Protein AF-A0A522X2B8-F1 (afdb_monomer_lite)

Structure (mmCIF, N/CA/C/O backbone):
data_AF-A0A522X2B8-F1
#
_entry.id   AF-A0A522X2B8-F1
#
loop_
_atom_site.group_PDB
_atom_site.id
_atom_site.type_symbol
_atom_site.label_atom_id
_atom_site.label_alt_id
_atom_site.label_comp_id
_atom_site.label_asym_id
_atom_site.label_entity_id
_atom_site.label_seq_id
_atom_site.pdbx_PDB_ins_code
_atom_site.Cartn_x
_atom_site.Cartn_y
_atom_site.Cartn_z
_atom_site.occupancy
_atom_site.B_iso_or_equiv
_atom_site.auth_seq_id
_atom_site.auth_comp_id
_atom_site.auth_asym_id
_atom_site.auth_atom_id
_atom_site.pdbx_PDB_model_num
ATOM 1 N N . MET A 1 1 ? -0.389 0.573 -16.080 1.00 59.19 1 MET A N 1
ATOM 2 C CA . MET A 1 1 ? 0.147 1.050 -14.787 1.00 59.19 1 MET A CA 1
ATOM 3 C C . MET A 1 1 ? -0.988 1.796 -14.112 1.00 59.19 1 MET A C 1
ATOM 5 O O . MET A 1 1 ? -1.575 2.628 -14.784 1.00 59.19 1 MET A 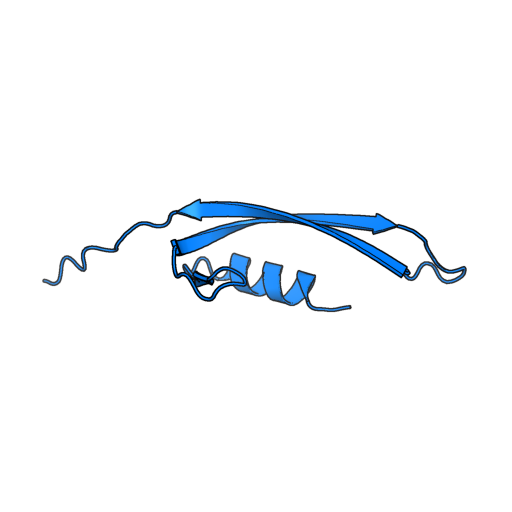O 1
ATOM 9 N N . GLY A 1 2 ? -1.404 1.429 -12.903 1.00 82.00 2 GLY A N 1
ATOM 10 C CA . GLY A 1 2 ? -2.552 2.102 -12.273 1.00 82.00 2 GLY A CA 1
ATOM 11 C C . GLY A 1 2 ? -3.092 1.421 -11.022 1.00 82.00 2 GLY A C 1
ATOM 12 O O . GLY A 1 2 ? -3.774 2.057 -10.230 1.00 82.00 2 GLY A O 1
ATOM 13 N N . GLN A 1 3 ? -2.743 0.151 -10.793 1.00 88.12 3 GLN A N 1
ATOM 14 C CA . GLN A 1 3 ? -3.160 -0.538 -9.572 1.00 88.12 3 GLN A CA 1
ATOM 15 C C . GLN A 1 3 ? -2.564 0.115 -8.316 1.00 88.12 3 GLN A C 1
ATOM 17 O O . GLN A 1 3 ? -3.289 0.364 -7.360 1.00 88.12 3 GLN A O 1
ATOM 22 N N . LEU A 1 4 ? -1.266 0.445 -8.320 1.00 89.69 4 LEU A N 1
ATOM 23 C CA . LEU A 1 4 ? -0.629 1.112 -7.179 1.00 89.69 4 LEU A CA 1
ATOM 24 C C . LEU A 1 4 ? -1.155 2.532 -6.960 1.00 89.69 4 LEU A C 1
ATOM 26 O O . LEU A 1 4 ? -1.326 2.944 -5.814 1.00 89.69 4 LEU A O 1
ATOM 30 N N . ASP A 1 5 ? -1.480 3.252 -8.032 1.00 90.12 5 ASP A N 1
ATOM 31 C CA . ASP A 1 5 ? -2.100 4.575 -7.934 1.00 90.12 5 ASP A CA 1
ATOM 32 C C . ASP A 1 5 ? -3.506 4.484 -7.337 1.00 90.12 5 ASP A C 1
ATOM 34 O O . ASP A 1 5 ? -3.845 5.261 -6.447 1.00 90.12 5 ASP A O 1
ATOM 38 N N . ALA A 1 6 ? -4.299 3.487 -7.742 1.00 91.31 6 ALA A N 1
ATOM 39 C CA . ALA A 1 6 ? -5.606 3.219 -7.147 1.00 91.31 6 ALA A CA 1
ATOM 40 C C . ALA A 1 6 ? -5.489 2.864 -5.656 1.00 91.31 6 ALA A C 1
ATOM 42 O O . ALA A 1 6 ? -6.260 3.361 -4.838 1.00 91.31 6 ALA A O 1
ATOM 43 N N . MET A 1 7 ? -4.485 2.068 -5.278 1.00 90.62 7 MET A N 1
ATOM 44 C CA . MET A 1 7 ? -4.229 1.731 -3.875 1.00 90.62 7 MET A CA 1
ATOM 45 C C . MET A 1 7 ? -3.833 2.958 -3.048 1.00 90.62 7 MET A C 1
ATOM 47 O O . MET A 1 7 ? -4.328 3.126 -1.935 1.00 90.62 7 MET A O 1
ATOM 51 N N . ARG A 1 8 ? -2.986 3.846 -3.586 1.00 90.12 8 ARG A N 1
ATOM 52 C CA . ARG A 1 8 ? -2.646 5.122 -2.933 1.00 90.12 8 ARG A CA 1
ATOM 53 C C . ARG A 1 8 ? -3.859 6.043 -2.831 1.00 90.12 8 ARG A C 1
ATOM 55 O O . ARG A 1 8 ? -4.037 6.686 -1.801 1.00 90.12 8 ARG A O 1
ATOM 62 N N . ALA A 1 9 ? -4.693 6.092 -3.867 1.00 91.44 9 ALA A N 1
ATOM 63 C CA . ALA A 1 9 ? -5.918 6.880 -3.863 1.00 91.44 9 ALA A CA 1
ATOM 64 C C . ALA A 1 9 ? -6.893 6.394 -2.783 1.00 91.44 9 ALA A C 1
ATOM 66 O O . ALA A 1 9 ? -7.469 7.222 -2.084 1.00 91.44 9 ALA A O 1
ATOM 67 N N . GLU A 1 10 ? -7.039 5.077 -2.596 1.00 90.12 10 GLU A N 1
ATOM 68 C CA . GLU A 1 10 ? -7.860 4.541 -1.506 1.00 90.12 10 GLU A CA 1
ATOM 69 C C . GLU A 1 10 ? -7.257 4.782 -0.125 1.00 90.12 10 GLU A C 1
ATOM 71 O O . GLU A 1 10 ? -7.971 5.213 0.780 1.00 90.12 10 GLU A O 1
ATOM 76 N N . ALA A 1 11 ? -5.942 4.604 0.033 1.00 87.44 11 ALA A N 1
ATOM 77 C CA . ALA A 1 11 ? -5.250 4.946 1.275 1.00 87.44 11 ALA A CA 1
ATOM 78 C C . ALA A 1 11 ? -5.473 6.423 1.656 1.00 87.44 11 ALA A C 1
ATOM 80 O O . ALA A 1 11 ? -5.758 6.742 2.810 1.00 87.44 11 ALA A O 1
ATOM 81 N N . GLY A 1 12 ? -5.435 7.324 0.667 1.00 86.81 12 GLY A N 1
ATOM 82 C CA . GLY A 1 12 ? -5.665 8.757 0.847 1.00 86.81 12 GLY A CA 1
ATOM 83 C C . GLY A 1 12 ? -7.073 9.133 1.319 1.00 86.81 12 GLY A C 1
ATOM 84 O O . GLY A 1 12 ? -7.258 10.238 1.824 1.00 86.81 12 GLY A O 1
ATOM 85 N N . LYS A 1 13 ? -8.065 8.237 1.213 1.00 88.75 13 LYS A N 1
ATOM 86 C CA . LYS A 1 13 ? -9.413 8.484 1.756 1.00 88.75 13 LYS A CA 1
ATOM 87 C C . LYS A 1 13 ? -9.485 8.306 3.271 1.00 88.75 13 LYS A C 1
ATOM 89 O O . LYS A 1 13 ? -10.484 8.710 3.859 1.00 88.75 13 LYS A O 1
ATOM 94 N N . GLY A 1 14 ? -8.483 7.669 3.888 1.00 82.19 14 GLY A N 1
ATOM 95 C CA . GLY A 1 14 ? -8.458 7.394 5.327 1.00 82.19 14 GLY A CA 1
ATOM 96 C C . GLY A 1 14 ? -9.583 6.471 5.805 1.00 82.19 14 GLY A C 1
ATOM 97 O O . GLY A 1 14 ? -9.894 6.455 6.992 1.00 82.19 14 GLY A O 1
ATOM 98 N N . LYS A 1 15 ? -10.224 5.731 4.891 1.00 87.25 15 LYS A N 1
ATOM 99 C CA . LYS A 1 15 ? -11.324 4.817 5.213 1.00 87.25 15 LYS A CA 1
ATOM 100 C C . LYS A 1 15 ? -10.794 3.395 5.389 1.00 87.25 15 LYS A C 1
ATOM 102 O O . LYS A 1 15 ? -10.023 2.944 4.538 1.00 87.25 15 LYS A O 1
ATOM 107 N N . PRO A 1 16 ? -11.228 2.669 6.431 1.00 91.69 16 PRO A N 1
ATOM 108 C CA . PRO A 1 16 ? -10.870 1.269 6.578 1.00 91.69 16 PRO A CA 1
ATOM 109 C C . PRO A 1 16 ? -11.480 0.412 5.462 1.00 91.69 16 PRO A C 1
ATOM 111 O O . PRO A 1 16 ? -12.626 0.611 5.055 1.00 91.69 16 PRO A O 1
ATOM 114 N N . LEU A 1 17 ? -10.716 -0.578 5.005 1.00 92.50 17 LEU A N 1
ATOM 115 C CA . LEU A 1 17 ? -11.109 -1.578 4.013 1.00 92.50 17 LEU A CA 1
ATOM 116 C C . LEU A 1 17 ? -11.138 -2.968 4.655 1.00 92.50 17 LEU A C 1
ATOM 118 O O . LEU A 1 17 ? -10.359 -3.250 5.565 1.00 92.50 17 LEU A O 1
ATOM 122 N N . MET A 1 18 ? -12.007 -3.861 4.175 1.00 93.38 18 MET A N 1
ATOM 123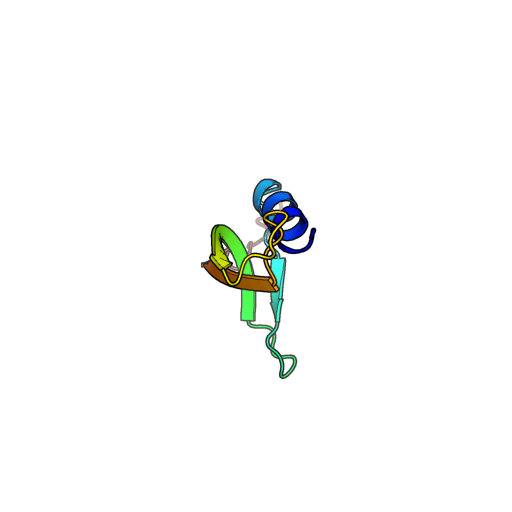 C CA . MET A 1 18 ? -11.973 -5.257 4.621 1.00 93.38 18 MET A CA 1
ATOM 124 C C . MET A 1 18 ? -10.764 -5.976 4.024 1.00 93.38 18 MET A C 1
ATOM 126 O O . MET A 1 18 ? -10.614 -6.037 2.804 1.00 93.38 18 MET A O 1
ATOM 130 N N . LEU A 1 19 ? -9.930 -6.554 4.887 1.00 93.69 19 LEU A N 1
ATOM 131 C CA . LEU A 1 19 ? -8.834 -7.417 4.469 1.00 93.69 19 LEU A CA 1
ATOM 132 C C . LEU A 1 19 ? -9.353 -8.845 4.292 1.00 93.69 19 LEU A C 1
ATOM 134 O O . LEU A 1 19 ? -9.799 -9.477 5.252 1.00 93.69 19 LEU A O 1
ATOM 138 N N . VAL A 1 20 ? -9.276 -9.344 3.060 1.00 94.75 20 VAL A N 1
ATOM 139 C CA . VAL A 1 20 ? -9.659 -10.711 2.692 1.00 94.75 20 VAL A CA 1
ATOM 140 C C . VAL A 1 20 ? -8.453 -11.403 2.070 1.00 94.75 20 VAL A C 1
ATOM 142 O O . VAL A 1 20 ? -7.806 -10.829 1.193 1.00 94.75 20 VAL A O 1
ATOM 145 N N . ASP A 1 21 ? -8.123 -12.609 2.531 1.00 93.06 21 ASP A N 1
ATOM 146 C CA . ASP A 1 21 ? -7.028 -13.387 1.945 1.00 93.06 21 ASP A CA 1
ATOM 147 C C . ASP A 1 21 ? -7.460 -14.194 0.708 1.00 93.06 21 ASP A C 1
ATOM 149 O O . ASP A 1 21 ? -8.636 -14.263 0.348 1.00 93.06 21 ASP A O 1
ATOM 153 N N . GLY A 1 22 ? -6.490 -14.831 0.043 1.00 92.31 22 GLY A N 1
ATOM 154 C CA . GLY A 1 22 ? -6.731 -15.630 -1.164 1.00 92.31 22 GLY A CA 1
ATOM 155 C C . GLY A 1 22 ? -7.563 -16.900 -0.947 1.00 92.31 22 GLY A C 1
ATOM 156 O O . GLY A 1 22 ? -7.949 -17.535 -1.924 1.00 92.31 22 GLY A O 1
ATOM 157 N N . LEU A 1 23 ? -7.845 -17.271 0.306 1.00 96.31 23 LEU A N 1
ATOM 158 C CA . LEU A 1 23 ? -8.725 -18.383 0.673 1.00 96.31 23 LEU A CA 1
ATOM 159 C C . LEU A 1 23 ? -10.140 -17.899 1.033 1.00 96.31 23 LEU A C 1
ATOM 161 O O . LEU A 1 23 ? -11.007 -18.714 1.340 1.00 96.31 23 LEU A O 1
ATOM 165 N N . GLY A 1 24 ? -10.383 -16.585 0.986 1.00 94.38 24 GLY A N 1
ATOM 166 C CA . GLY A 1 24 ? -11.668 -15.970 1.300 1.00 94.38 24 GLY A CA 1
ATOM 167 C C . GLY A 1 24 ? -11.880 -15.678 2.785 1.00 94.38 24 GLY A C 1
ATOM 168 O O . GLY A 1 24 ? -12.990 -15.316 3.175 1.00 94.38 24 GLY A O 1
ATOM 169 N N . ARG A 1 25 ? -10.855 -15.812 3.638 1.00 94.75 25 ARG A N 1
ATOM 170 C CA . ARG A 1 25 ? -10.983 -15.463 5.057 1.00 94.75 25 ARG A CA 1
ATOM 171 C C . ARG A 1 25 ? -10.961 -13.949 5.227 1.00 94.75 25 ARG A C 1
ATOM 173 O O . ARG A 1 25 ? -10.057 -13.277 4.734 1.00 94.75 25 ARG A O 1
ATOM 180 N N . VAL A 1 26 ? -11.923 -13.433 5.989 1.00 94.56 26 VAL A N 1
ATOM 181 C CA . VAL A 1 26 ? -11.988 -12.023 6.384 1.00 94.56 26 VAL A CA 1
ATOM 182 C C . VAL A 1 26 ? -11.218 -11.830 7.688 1.00 94.56 26 VAL A C 1
ATOM 184 O O . VAL A 1 26 ? -11.491 -12.500 8.683 1.00 94.56 26 VAL A O 1
ATOM 187 N N . TRP A 1 27 ? -10.253 -10.914 7.675 1.00 92.38 27 TRP A N 1
ATOM 188 C CA . TRP A 1 27 ? -9.392 -10.596 8.819 1.00 92.38 27 TRP A CA 1
ATOM 189 C C . TRP A 1 27 ? -9.870 -9.371 9.607 1.00 92.38 27 TRP A C 1
ATOM 191 O O . TRP A 1 27 ? -9.411 -9.149 10.722 1.00 92.38 27 TRP A O 1
ATOM 201 N N . GLY A 1 28 ? -10.793 -8.589 9.041 1.00 91.88 28 GLY A N 1
ATOM 202 C CA . GLY A 1 28 ? -11.356 -7.386 9.653 1.00 91.88 28 GLY A CA 1
ATOM 203 C C . GLY A 1 28 ? -11.070 -6.124 8.843 1.00 91.88 28 GLY A C 1
ATOM 204 O O . GLY A 1 28 ? -10.667 -6.186 7.677 1.00 91.88 28 GLY A O 1
ATOM 205 N N . LYS A 1 29 ? -11.310 -4.969 9.465 1.00 93.25 29 LYS A N 1
ATOM 206 C CA . LYS A 1 29 ? -11.102 -3.642 8.877 1.00 93.25 29 LYS A CA 1
ATOM 207 C C . LYS A 1 29 ? -9.658 -3.177 9.077 1.00 93.25 29 LYS A C 1
ATOM 209 O O . LYS A 1 29 ? -9.191 -3.057 10.206 1.00 93.25 29 LYS A O 1
ATOM 214 N N . TYR A 1 30 ? -8.967 -2.874 7.985 1.00 93.56 30 TYR A N 1
ATOM 215 C CA . TYR A 1 30 ? -7.593 -2.379 7.980 1.00 93.56 30 TYR A CA 1
ATOM 216 C C . TYR A 1 30 ? -7.482 -1.074 7.200 1.00 93.56 30 TYR A C 1
ATOM 218 O O . TYR A 1 30 ? -8.134 -0.886 6.173 1.00 93.56 30 TYR A O 1
ATOM 226 N N . CYS A 1 31 ? -6.599 -0.196 7.661 1.00 92.31 31 CYS A N 1
ATOM 227 C CA . CYS A 1 31 ? -6.205 1.005 6.937 1.00 92.31 31 CYS A CA 1
ATOM 228 C C . CYS A 1 31 ? -4.823 0.804 6.312 1.00 92.31 31 CYS A C 1
ATOM 230 O O . CYS A 1 31 ? -3.898 0.327 6.973 1.00 92.31 31 CYS A O 1
ATOM 232 N N . ILE A 1 32 ? -4.676 1.205 5.047 1.00 92.62 32 ILE A N 1
ATOM 233 C CA . ILE A 1 32 ? -3.372 1.276 4.384 1.00 92.62 32 ILE A CA 1
ATOM 234 C C . ILE A 1 32 ? -2.685 2.554 4.860 1.00 92.62 32 ILE A C 1
ATOM 236 O O . ILE A 1 32 ? -3.162 3.651 4.579 1.00 92.62 32 ILE A O 1
ATOM 240 N N . THR A 1 33 ? -1.566 2.424 5.566 1.00 91.56 33 THR A N 1
ATOM 241 C CA . THR A 1 33 ? -0.794 3.579 6.052 1.00 91.56 33 THR A CA 1
ATOM 242 C C . THR A 1 33 ? 0.354 3.928 5.117 1.00 91.56 33 THR A C 1
ATOM 244 O O . THR A 1 33 ? 0.755 5.090 5.033 1.00 91.56 33 THR A O 1
ATOM 247 N N . LYS A 1 34 ? 0.875 2.939 4.382 1.00 91.81 34 LYS A N 1
ATOM 248 C CA . LYS A 1 34 ? 1.974 3.145 3.442 1.00 91.81 34 LYS A CA 1
ATOM 249 C C . LYS A 1 34 ? 1.936 2.160 2.284 1.00 91.81 34 LYS A C 1
ATOM 251 O O . LYS A 1 34 ? 1.630 0.984 2.457 1.00 91.81 34 LYS A O 1
ATOM 256 N N . VAL A 1 35 ? 2.303 2.659 1.104 1.00 92.94 35 VAL A N 1
ATOM 257 C CA . VAL A 1 35 ? 2.500 1.864 -0.112 1.00 92.94 35 VAL A CA 1
ATOM 258 C C . VAL A 1 35 ? 3.948 2.024 -0.552 1.00 92.94 35 VAL A C 1
ATOM 260 O O . VAL A 1 35 ? 4.387 3.125 -0.893 1.00 92.94 35 VAL A O 1
ATOM 263 N N . HIS A 1 36 ? 4.689 0.924 -0.530 1.00 93.94 36 HIS A N 1
ATOM 264 C CA . HIS A 1 36 ? 6.056 0.843 -1.022 1.00 93.94 36 HIS A CA 1
ATOM 265 C C . HIS A 1 36 ? 6.066 0.239 -2.420 1.00 93.94 36 HIS A C 1
ATOM 267 O O . HIS A 1 36 ? 5.380 -0.744 -2.684 1.00 93.94 36 HIS A O 1
ATOM 273 N N . GLU A 1 37 ? 6.878 0.810 -3.300 1.00 93.75 37 GLU A N 1
ATOM 274 C CA . GLU A 1 37 ? 6.988 0.395 -4.692 1.00 93.75 37 GLU A CA 1
ATOM 275 C C . GLU A 1 37 ? 8.453 0.379 -5.113 1.00 93.75 37 GLU A C 1
ATOM 277 O O . GLU A 1 37 ? 9.209 1.312 -4.832 1.00 93.75 37 GLU A O 1
ATOM 282 N N . ARG A 1 38 ? 8.838 -0.677 -5.824 1.00 93.62 38 ARG A N 1
ATOM 283 C CA . ARG A 1 38 ? 10.127 -0.799 -6.483 1.00 93.62 38 ARG A CA 1
ATOM 284 C C . ARG A 1 38 ? 9.922 -1.284 -7.908 1.00 93.62 38 ARG A C 1
ATOM 286 O O . ARG A 1 38 ? 9.515 -2.415 -8.154 1.00 93.62 38 ARG A O 1
ATOM 293 N N . GLN A 1 39 ? 10.282 -0.426 -8.847 1.00 92.62 39 GLN A N 1
ATOM 294 C CA . GLN A 1 39 ? 10.276 -0.740 -10.266 1.00 92.62 39 GLN A CA 1
ATOM 295 C C . GLN A 1 39 ? 11.631 -1.325 -10.684 1.00 92.62 39 GLN A C 1
ATOM 297 O O . GLN A 1 39 ? 12.687 -0.866 -10.244 1.00 92.62 39 GLN A O 1
ATOM 302 N N . SER A 1 40 ? 11.611 -2.374 -11.502 1.00 93.06 40 SER A N 1
ATOM 303 C CA . SER A 1 40 ? 12.809 -3.050 -12.005 1.00 93.06 40 SER A CA 1
ATOM 304 C C . SER A 1 40 ? 12.572 -3.660 -13.391 1.00 93.06 40 SER A C 1
ATOM 306 O O . SER A 1 40 ? 11.456 -3.619 -13.912 1.00 93.06 40 SER A O 1
ATOM 308 N N . ALA A 1 41 ? 13.639 -4.200 -13.999 1.00 91.12 41 ALA A N 1
ATOM 309 C CA . ALA A 1 41 ? 13.628 -4.725 -15.367 1.00 91.12 41 ALA A CA 1
ATOM 310 C C . ALA A 1 41 ? 13.037 -3.702 -16.356 1.00 91.12 41 ALA A C 1
ATOM 312 O O . ALA A 1 41 ? 11.968 -3.902 -16.926 1.00 91.12 41 ALA A O 1
ATOM 313 N N . LEU A 1 42 ? 13.708 -2.557 -16.489 1.00 89.44 42 LEU A N 1
ATOM 314 C CA . LEU A 1 42 ? 13.239 -1.460 -17.331 1.00 89.44 42 LEU A CA 1
ATOM 315 C C . LEU A 1 42 ? 13.465 -1.787 -18.813 1.00 89.44 42 LEU A C 1
ATOM 317 O O . LEU A 1 42 ? 14.532 -2.264 -19.198 1.00 89.44 42 LEU A O 1
ATOM 321 N N . LEU A 1 43 ? 12.469 -1.493 -19.644 1.00 90.50 43 LEU A N 1
ATOM 322 C CA . LEU A 1 43 ? 12.613 -1.445 -21.096 1.00 90.50 43 LEU A CA 1
ATOM 323 C C . LEU A 1 43 ? 13.476 -0.242 -21.512 1.00 90.50 43 LEU A C 1
ATOM 325 O O . LEU A 1 43 ? 13.669 0.699 -20.744 1.00 90.50 43 LEU A O 1
ATOM 329 N N . GLY A 1 44 ? 13.944 -0.225 -22.764 1.00 90.06 44 GLY A N 1
ATOM 330 C CA . GLY A 1 44 ? 14.756 0.879 -23.302 1.00 90.06 44 GLY A CA 1
ATOM 331 C C . GLY A 1 44 ? 14.062 2.251 -23.303 1.00 90.06 44 GLY A C 1
ATOM 332 O O . GLY A 1 44 ? 14.731 3.273 -23.399 1.00 90.06 44 GLY A O 1
ATOM 333 N N . ASN A 1 45 ? 12.735 2.288 -23.153 1.00 89.12 45 ASN A N 1
ATOM 334 C CA . ASN A 1 45 ? 11.939 3.508 -22.987 1.00 89.12 45 ASN A CA 1
ATOM 335 C C . ASN A 1 45 ? 11.674 3.877 -21.510 1.00 89.12 45 ASN A C 1
ATOM 337 O O . ASN A 1 45 ? 10.881 4.775 -21.242 1.00 89.12 45 ASN A O 1
ATOM 341 N N . GLY A 1 46 ? 12.281 3.167 -20.555 1.00 86.19 46 GLY A N 1
ATOM 342 C CA . GLY A 1 46 ? 12.122 3.393 -19.117 1.00 86.19 46 GLY A CA 1
ATOM 343 C C . GLY A 1 46 ? 10.882 2.753 -18.487 1.00 86.19 46 GLY A C 1
ATOM 344 O O . GLY A 1 46 ? 10.726 2.830 -17.272 1.00 86.19 46 GLY A O 1
ATOM 345 N N . ALA A 1 47 ? 10.011 2.096 -19.262 1.00 88.50 47 ALA A N 1
ATOM 346 C CA . ALA A 1 47 ? 8.843 1.420 -18.703 1.00 88.50 47 ALA A CA 1
ATOM 347 C C . ALA A 1 47 ? 9.259 0.157 -17.920 1.00 88.50 47 ALA A C 1
ATOM 349 O O . ALA A 1 47 ? 10.010 -0.665 -18.456 1.00 88.50 47 ALA A O 1
ATOM 350 N N . PRO A 1 48 ? 8.778 -0.044 -16.681 1.00 90.62 48 PRO A N 1
A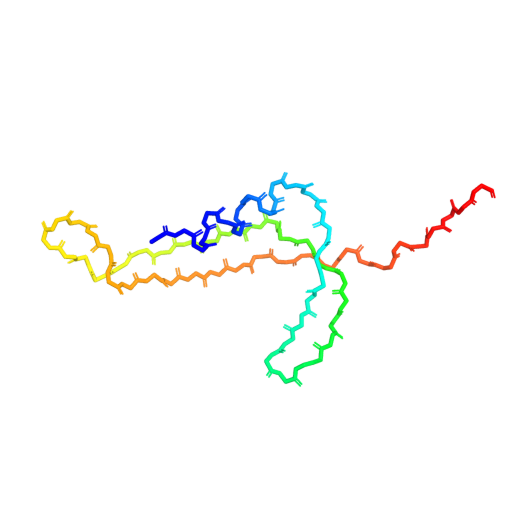TOM 351 C CA . PRO A 1 48 ? 9.138 -1.217 -15.897 1.00 90.62 48 PRO A CA 1
ATOM 352 C C . PRO A 1 48 ? 8.376 -2.462 -16.347 1.00 90.62 48 PRO A C 1
ATOM 354 O O . PRO A 1 48 ? 7.159 -2.428 -16.529 1.00 90.62 48 PRO A O 1
ATOM 357 N N . LEU A 1 49 ? 9.087 -3.583 -16.471 1.00 90.94 49 LEU A N 1
ATOM 358 C CA . LEU A 1 49 ? 8.484 -4.902 -16.694 1.00 90.94 49 LEU A CA 1
ATOM 359 C C . LEU A 1 49 ? 8.127 -5.601 -15.385 1.00 90.94 49 LEU A C 1
ATOM 361 O O . LEU A 1 49 ? 7.297 -6.508 -15.375 1.00 90.94 49 LEU A O 1
ATOM 365 N N . LYS A 1 50 ? 8.758 -5.194 -14.281 1.00 92.38 50 LYS A N 1
ATOM 366 C CA . LYS A 1 50 ? 8.528 -5.767 -12.962 1.00 92.38 50 LYS A CA 1
ATOM 367 C C . LYS A 1 50 ? 8.335 -4.666 -11.928 1.00 92.38 50 LYS A C 1
ATOM 369 O O . LYS A 1 50 ? 9.146 -3.745 -11.829 1.00 92.38 50 LYS A O 1
ATOM 374 N N . VAL A 1 51 ? 7.278 -4.800 -11.133 1.00 92.75 51 VAL A N 1
ATOM 375 C CA . VAL A 1 51 ? 6.980 -3.911 -10.009 1.00 92.75 51 VAL A CA 1
ATOM 376 C C . VAL A 1 51 ? 6.796 -4.763 -8.761 1.00 92.75 51 VAL A C 1
ATOM 378 O O . VAL A 1 51 ? 5.830 -5.514 -8.657 1.00 92.75 51 VAL A O 1
ATOM 381 N N . ASP A 1 52 ? 7.743 -4.657 -7.835 1.00 95.19 52 ASP A N 1
ATOM 382 C CA . ASP A 1 52 ? 7.631 -5.233 -6.499 1.00 95.19 52 ASP A CA 1
ATOM 383 C C . ASP A 1 52 ? 6.980 -4.192 -5.581 1.00 95.19 52 ASP A C 1
ATOM 385 O O . ASP A 1 52 ? 7.346 -3.014 -5.614 1.00 95.19 52 ASP A O 1
ATOM 389 N N . PHE A 1 53 ? 6.021 -4.603 -4.756 1.00 94.25 53 PHE A N 1
ATOM 390 C CA . PHE A 1 53 ? 5.348 -3.697 -3.829 1.00 94.25 53 PHE A CA 1
ATOM 391 C C . PHE A 1 53 ? 5.123 -4.342 -2.466 1.00 94.25 53 PHE A C 1
ATOM 393 O O . PHE A 1 53 ? 5.020 -5.563 -2.346 1.00 94.25 53 PHE A O 1
ATOM 400 N N . SER A 1 54 ? 5.030 -3.503 -1.439 1.00 95.25 54 SER A N 1
ATOM 401 C CA . SER A 1 54 ? 4.631 -3.908 -0.091 1.00 95.25 54 SER A CA 1
ATOM 402 C C . SER A 1 54 ? 3.717 -2.858 0.536 1.00 95.25 54 SER A C 1
ATOM 404 O O . SER A 1 54 ? 3.733 -1.688 0.144 1.00 95.25 54 SER A O 1
ATOM 406 N N . LEU A 1 55 ? 2.895 -3.290 1.491 1.00 93.38 55 LEU A N 1
ATOM 407 C CA . LEU A 1 55 ? 1.932 -2.441 2.185 1.00 93.38 55 LEU A CA 1
ATOM 408 C C . LEU A 1 55 ? 2.167 -2.501 3.683 1.00 93.38 55 LEU A C 1
ATOM 410 O O . LEU A 1 55 ? 2.314 -3.591 4.235 1.00 93.38 55 LEU A O 1
ATOM 414 N N . ASP A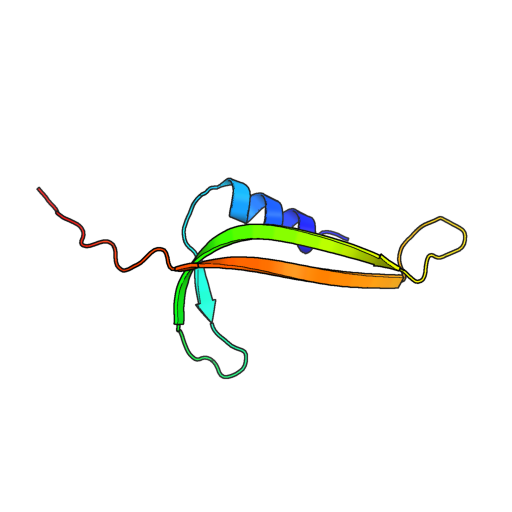 1 56 ? 2.091 -1.338 4.315 1.00 94.12 56 ASP A N 1
ATOM 415 C CA . ASP A 1 56 ? 1.949 -1.251 5.760 1.00 94.12 56 ASP A CA 1
ATOM 416 C C . ASP A 1 56 ? 0.460 -1.100 6.069 1.00 94.12 56 ASP A C 1
ATOM 418 O O . ASP A 1 56 ? -0.222 -0.213 5.537 1.00 94.12 56 ASP A O 1
ATOM 422 N N . LEU A 1 57 ? -0.047 -2.001 6.908 1.00 93.38 57 LEU A N 1
ATOM 423 C CA . LEU A 1 57 ? -1.445 -2.057 7.306 1.00 9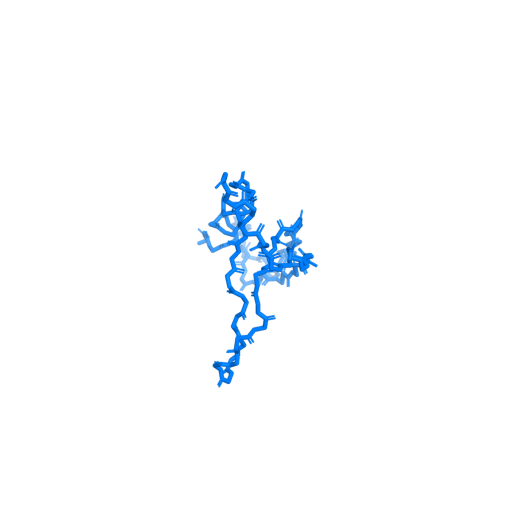3.38 57 LEU A CA 1
ATOM 424 C C . LEU A 1 57 ? -1.550 -1.889 8.817 1.00 93.38 57 LEU A C 1
ATOM 426 O O . LEU A 1 57 ? -0.778 -2.476 9.574 1.00 93.38 57 LEU A O 1
ATOM 430 N N . VAL A 1 58 ? -2.550 -1.132 9.250 1.00 92.00 58 VAL A N 1
ATOM 431 C CA . VAL A 1 58 ? -2.929 -1.028 10.660 1.00 92.00 58 VAL A CA 1
ATOM 432 C C . VAL A 1 58 ? -4.345 -1.557 10.809 1.00 92.00 58 VAL A C 1
ATOM 434 O O . VAL A 1 58 ? -5.229 -1.185 10.033 1.00 92.00 58 VAL A O 1
ATOM 437 N N . LEU A 1 59 ? -4.547 -2.449 11.782 1.00 92.06 59 LEU A N 1
ATOM 438 C CA . LEU A 1 59 ? -5.881 -2.898 12.165 1.00 92.06 59 LEU A CA 1
ATOM 439 C C . LEU A 1 59 ? -6.633 -1.682 12.698 1.00 92.06 59 LEU A C 1
ATOM 441 O O . LEU A 1 59 ? -6.200 -1.065 13.669 1.00 92.06 59 LEU A O 1
ATOM 445 N N . TYR A 1 60 ? -7.732 -1.339 12.039 1.00 87.50 60 TYR A N 1
ATOM 446 C CA . TYR A 1 60 ? -8.561 -0.216 12.449 1.00 87.50 60 TYR A CA 1
ATOM 447 C C . TYR A 1 60 ? -9.330 -0.549 13.742 1.00 87.50 60 TYR A C 1
ATOM 449 O O .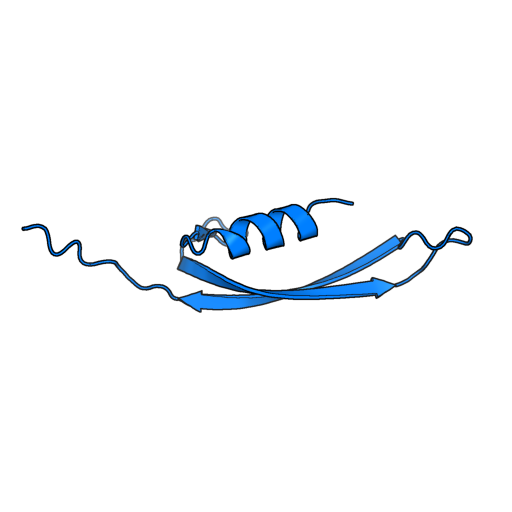 TYR A 1 60 ? -9.467 0.303 14.611 1.00 87.50 60 TYR A O 1
ATOM 457 N N . GLY A 1 61 ? -9.723 -1.817 13.904 1.00 79.38 61 GLY A N 1
ATOM 458 C CA . GLY A 1 61 ? -10.543 -2.298 15.016 1.00 79.38 61 GLY A CA 1
ATOM 459 C C . GLY A 1 61 ? -12.023 -2.354 14.644 1.00 79.38 61 GLY A C 1
ATOM 460 O O . GLY A 1 61 ? -12.411 -2.004 13.524 1.00 79.38 61 GLY A O 1
ATOM 461 N N . ASP A 1 62 ? -12.842 -2.834 15.572 1.00 69.56 62 ASP A N 1
ATOM 462 C CA . ASP A 1 62 ? -14.287 -2.698 15.459 1.00 69.56 62 ASP A CA 1
ATOM 463 C C . ASP A 1 62 ? -14.643 -1.294 15.953 1.00 69.56 62 ASP A C 1
ATOM 465 O O . ASP A 1 62 ? -14.379 -0.958 17.107 1.00 69.56 62 ASP A O 1
ATOM 469 N N . ASP A 1 63 ? -15.205 -0.456 15.076 1.00 67.19 63 ASP A N 1
ATOM 470 C CA . ASP A 1 63 ? -15.954 0.702 15.558 1.00 67.19 63 ASP A CA 1
ATOM 471 C C . ASP A 1 63 ? -17.108 0.130 16.387 1.00 67.19 63 ASP A C 1
ATOM 473 O O . ASP A 1 63 ? -18.079 -0.384 15.826 1.00 67.19 63 ASP A O 1
ATOM 477 N N . GLU A 1 64 ? -17.018 0.201 17.715 1.00 58.59 64 GLU A N 1
ATOM 478 C CA . GLU A 1 64 ? -18.237 0.339 18.498 1.00 58.59 64 GLU A CA 1
ATOM 479 C C . GLU A 1 64 ? -18.852 1.651 18.019 1.00 58.59 64 GLU A C 1
ATOM 481 O O . GLU A 1 64 ? -18.389 2.736 18.376 1.00 58.59 64 GLU A O 1
ATOM 486 N N . GLU A 1 65 ? -19.864 1.562 17.153 1.00 59.03 65 GLU A N 1
ATOM 487 C CA . GLU A 1 65 ? -20.817 2.649 16.991 1.00 59.03 65 GLU A CA 1
ATOM 488 C C . GLU A 1 65 ? -21.366 2.935 18.392 1.00 59.03 65 GLU A C 1
ATOM 490 O O . GLU A 1 65 ? -22.339 2.332 18.839 1.00 59.03 65 GLU A O 1
ATOM 495 N N . THR A 1 66 ? -20.725 3.851 19.120 1.00 52.28 66 THR A N 1
ATOM 496 C CA . THR A 1 66 ? -21.369 4.541 20.228 1.00 52.28 66 THR A CA 1
ATOM 497 C C . THR A 1 66 ? -22.387 5.451 19.561 1.00 52.28 66 THR A C 1
ATOM 499 O O . THR A 1 66 ? -22.125 6.618 19.270 1.00 52.28 66 THR A O 1
ATOM 502 N N . GLY A 1 67 ? -23.515 4.848 19.186 1.00 54.94 67 GLY A N 1
ATOM 503 C CA . GLY A 1 67 ? -24.711 5.570 18.805 1.00 54.94 67 GLY A CA 1
ATOM 504 C C . GLY A 1 67 ? -25.137 6.486 19.959 1.00 54.94 67 GLY A C 1
ATOM 505 O O . GLY A 1 67 ? -24.828 6.179 21.115 1.00 54.94 67 GLY A O 1
ATOM 506 N N . PRO A 1 68 ? -25.782 7.625 19.660 1.00 57.47 68 PRO A N 1
ATOM 507 C CA . PRO A 1 68 ? -26.315 8.513 20.689 1.00 57.47 68 PRO A CA 1
ATOM 508 C C . PRO A 1 68 ? -27.362 7.828 21.579 1.00 57.47 68 PRO A C 1
ATOM 510 O O . PRO A 1 68 ? -28.055 6.904 21.091 1.00 57.47 68 PRO A O 1
#

Foldseek 3Di:
DPPLVVVVVQLVVVFWDFDADPVGDTPATKHFPDKDWDFDPADPVRHGPDIDIDTDIDHPDDPPPPDD

Secondary structure (DSSP, 8-state):
--HHHHHHHHHTTT--EEEE-TT--EEEEEEEEEEEEEEEEE-TTS-EEEEEEEEEEEE---------

Radius of gyration: 15.99 Å; chains: 1; bounding box: 41×27×44 Å

Sequence (68 aa):
MGQLDAMRAEAGKGKPLMLVDGLGRVWGKYCITKVHERQSALLGNGAPLKVDFSLDLVLYGDDEETGP

pLDDT: mean 87.54, std 10.75, range [52.28, 96.31]